Protein AF-T1CVB4-F1 (afdb_monomer)

Radius of gyration: 19.62 Å; Cα contacts (8 Å, |Δi|>4): 213; chains: 1; bounding box: 53×42×50 Å

Structure (mmCIF, N/CA/C/O backbone):
data_AF-T1CVB4-F1
#
_entry.id   AF-T1CVB4-F1
#
loop_
_atom_site.group_PDB
_atom_site.id
_atom_site.type_symbol
_atom_site.label_atom_id
_atom_site.label_alt_id
_atom_site.label_comp_id
_atom_site.label_asym_id
_atom_site.label_entity_id
_atom_site.label_seq_id
_atom_site.pdbx_PDB_ins_code
_atom_site.Cartn_x
_atom_site.Cartn_y
_atom_site.Cartn_z
_atom_site.occupancy
_atom_site.B_iso_or_equiv
_atom_site.auth_seq_id
_atom_site.auth_comp_id
_atom_site.auth_asym_id
_atom_site.auth_atom_id
_atom_site.pdbx_PDB_model_num
ATOM 1 N N . GLY A 1 1 ? -2.825 4.348 -27.202 1.00 49.38 1 GLY A N 1
ATOM 2 C CA . GLY A 1 1 ? -4.290 4.303 -27.309 1.00 49.38 1 GLY A CA 1
ATOM 3 C C . GLY A 1 1 ? -4.789 2.880 -27.166 1.00 49.38 1 GLY A C 1
ATOM 4 O O . GLY A 1 1 ? -4.452 2.050 -27.992 1.00 49.38 1 GLY A O 1
ATOM 5 N N . SER A 1 2 ? -5.475 2.603 -26.059 1.00 52.62 2 SER A N 1
ATOM 6 C CA . SER A 1 2 ? -6.767 1.904 -25.923 1.00 52.62 2 SER A CA 1
ATOM 7 C C . SER A 1 2 ? -7.001 1.815 -24.411 1.00 52.62 2 SER A C 1
ATOM 9 O O . SER A 1 2 ? -6.155 1.273 -23.692 1.00 52.62 2 SER A O 1
ATOM 11 N N . SER A 1 3 ? -8.045 2.456 -23.887 1.00 76.25 3 SER A N 1
ATOM 12 C CA . SER A 1 3 ? -8.388 2.302 -22.472 1.00 76.25 3 SER A CA 1
ATOM 13 C C . SER A 1 3 ? -8.831 0.856 -22.249 1.00 76.25 3 SER A C 1
ATOM 15 O O . SER A 1 3 ? -9.594 0.298 -23.036 1.00 76.25 3 SER A O 1
ATOM 17 N N . LEU A 1 4 ? -8.285 0.211 -21.218 1.00 82.69 4 LEU A N 1
ATOM 18 C CA . LEU A 1 4 ? -8.781 -1.092 -20.784 1.00 82.69 4 LEU A CA 1
ATOM 19 C C . LEU A 1 4 ? -10.136 -0.857 -20.111 1.00 82.69 4 LEU A C 1
ATOM 21 O O . LEU A 1 4 ? -10.302 0.138 -19.403 1.00 82.69 4 LEU A O 1
ATOM 25 N N . SER A 1 5 ? -11.093 -1.766 -20.296 1.00 88.81 5 SER A N 1
ATOM 26 C CA . SER A 1 5 ? -12.295 -1.739 -19.461 1.00 88.81 5 SER A CA 1
ATOM 27 C C . SER A 1 5 ? -11.903 -1.917 -17.983 1.00 88.81 5 SER A C 1
ATOM 29 O O . SER A 1 5 ? -10.850 -2.499 -17.700 1.00 88.81 5 SER A O 1
ATOM 31 N N . PRO A 1 6 ? -12.725 -1.476 -17.016 1.00 88.88 6 PRO A N 1
ATOM 32 C CA . PRO A 1 6 ? -12.406 -1.633 -15.595 1.00 88.88 6 PRO A CA 1
ATOM 33 C C . PRO A 1 6 ? -12.115 -3.087 -15.191 1.00 88.88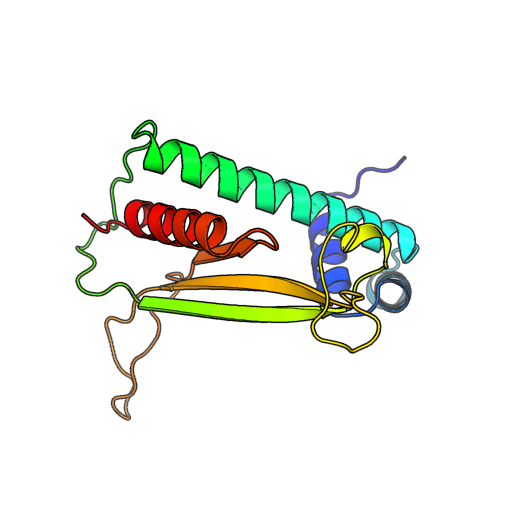 6 PRO A C 1
ATOM 35 O O . PRO A 1 6 ? -11.178 -3.350 -14.440 1.00 88.88 6 PRO A O 1
ATOM 38 N N . GLY A 1 7 ? -12.874 -4.049 -15.732 1.00 90.00 7 GLY A N 1
ATOM 39 C CA . GLY A 1 7 ? -12.635 -5.477 -15.501 1.00 90.00 7 GLY A CA 1
ATOM 40 C C . GLY A 1 7 ? -11.277 -5.933 -16.033 1.00 90.00 7 GLY A C 1
ATOM 41 O O . GLY A 1 7 ? -10.527 -6.596 -15.325 1.00 90.00 7 GLY A O 1
ATOM 42 N N . LEU A 1 8 ? -10.927 -5.499 -17.243 1.00 89.19 8 LEU A N 1
ATOM 43 C CA . LEU A 1 8 ? -9.658 -5.831 -17.873 1.00 89.19 8 LEU A CA 1
ATOM 44 C C . LEU A 1 8 ? -8.462 -5.192 -17.155 1.00 89.19 8 LEU A C 1
ATOM 46 O O . LEU A 1 8 ? -7.431 -5.837 -16.982 1.00 89.19 8 LEU A O 1
ATOM 50 N N . GLY A 1 9 ? -8.616 -3.950 -16.692 1.00 90.69 9 GLY A N 1
ATOM 51 C CA . GLY A 1 9 ? -7.630 -3.277 -15.848 1.00 90.69 9 GLY A CA 1
ATOM 52 C C . GLY A 1 9 ? -7.342 -4.067 -14.571 1.00 90.69 9 GLY A C 1
ATOM 53 O O . GLY A 1 9 ? -6.179 -4.311 -14.263 1.00 90.69 9 GLY A O 1
ATOM 54 N N . ARG A 1 10 ? -8.386 -4.564 -13.889 1.00 91.56 10 ARG A N 1
ATOM 55 C CA . ARG A 1 10 ? -8.228 -5.419 -12.699 1.00 91.56 10 ARG A CA 1
ATOM 56 C C . ARG A 1 10 ? -7.491 -6.722 -13.001 1.00 91.56 10 ARG A C 1
ATOM 58 O O . ARG A 1 10 ? -6.624 -7.109 -12.221 1.00 91.56 10 ARG A O 1
ATOM 65 N N . THR A 1 11 ? -7.793 -7.377 -14.122 1.00 92.25 11 THR A N 1
ATOM 66 C CA . THR A 1 11 ? -7.072 -8.590 -14.541 1.00 92.25 11 THR A CA 1
ATOM 67 C C . THR A 1 11 ? -5.589 -8.298 -14.755 1.00 92.25 11 THR A C 1
ATOM 69 O O . THR A 1 11 ? -4.744 -9.000 -14.208 1.00 92.25 11 THR A O 1
ATOM 72 N N . VAL A 1 12 ? -5.258 -7.226 -15.483 1.00 92.81 12 VAL A N 1
ATOM 73 C CA . VAL A 1 12 ? -3.863 -6.828 -15.731 1.00 92.81 12 VAL A CA 1
ATOM 74 C C . VAL A 1 12 ? -3.136 -6.495 -14.428 1.00 92.81 12 VAL A C 1
ATOM 76 O O . VAL A 1 12 ? -2.018 -6.968 -14.232 1.00 92.81 12 VAL A O 1
ATOM 79 N N . ALA A 1 13 ? -3.770 -5.744 -13.524 1.00 92.88 13 ALA A N 1
ATOM 80 C CA . ALA A 1 13 ? -3.198 -5.410 -12.222 1.00 92.88 13 ALA A CA 1
ATOM 81 C C . ALA A 1 13 ? -2.925 -6.666 -11.377 1.00 92.88 13 ALA A C 1
ATOM 83 O O . ALA A 1 13 ? -1.858 -6.783 -10.778 1.00 92.88 13 ALA A O 1
ATOM 84 N N . ARG A 1 14 ? -3.853 -7.634 -11.376 1.00 93.38 14 ARG A N 1
ATOM 85 C CA . ARG A 1 14 ? -3.716 -8.882 -10.613 1.00 93.38 14 ARG A CA 1
ATOM 86 C C . ARG A 1 14 ? -2.618 -9.799 -11.148 1.00 93.38 14 ARG A C 1
ATOM 88 O O . ARG A 1 14 ? -1.930 -10.412 -10.340 1.00 93.38 14 ARG A O 1
ATOM 95 N N . VAL A 1 15 ? -2.459 -9.921 -12.466 1.00 93.56 15 VAL A N 1
ATOM 96 C CA . VAL A 1 15 ? -1.363 -10.724 -13.043 1.00 93.56 15 VAL A CA 1
ATOM 97 C C . VAL A 1 15 ? -0.027 -9.998 -12.851 1.00 93.56 15 VAL A C 1
ATOM 99 O O . VAL A 1 15 ? 0.957 -10.605 -12.435 1.00 93.56 15 VAL A O 1
ATOM 102 N N . GLY A 1 16 ? 0.003 -8.680 -13.073 1.00 93.06 16 GLY A N 1
ATOM 103 C CA . GLY A 1 16 ? 1.202 -7.858 -12.901 1.00 93.06 16 GLY A CA 1
ATOM 104 C C . GLY A 1 16 ? 1.737 -7.797 -11.467 1.00 93.06 16 GLY A C 1
ATOM 105 O O . GLY A 1 16 ? 2.905 -7.471 -11.288 1.00 93.06 16 GLY A O 1
ATOM 106 N N . SER A 1 17 ? 0.923 -8.112 -10.454 1.00 92.75 17 SER A N 1
ATOM 107 C CA . SER A 1 17 ? 1.367 -8.169 -9.055 1.00 92.75 17 SER A CA 1
ATOM 108 C C . SER A 1 17 ? 1.905 -9.533 -8.614 1.00 92.75 17 SER A C 1
ATOM 110 O O . SER A 1 17 ? 2.486 -9.620 -7.536 1.00 92.75 17 SER A O 1
ATOM 112 N N . GLN A 1 18 ? 1.711 -10.592 -9.405 1.00 92.81 18 GLN A N 1
ATOM 113 C CA . GLN A 1 18 ? 2.081 -11.960 -9.019 1.00 92.81 18 GLN A CA 1
ATOM 114 C C . GLN A 1 18 ? 3.397 -12.421 -9.638 1.00 92.81 18 GLN A C 1
ATOM 116 O O . GLN A 1 18 ? 4.048 -13.312 -9.099 1.00 92.81 18 GLN A O 1
ATOM 121 N N . GLU A 1 19 ? 3.793 -11.839 -10.771 1.00 90.25 19 GLU A N 1
ATOM 122 C CA . GLU A 1 19 ? 4.876 -12.376 -11.588 1.00 90.25 19 GLU A CA 1
ATOM 123 C C . GLU A 1 19 ? 5.675 -11.274 -12.298 1.00 90.25 19 GLU A C 1
ATOM 125 O O . GLU A 1 19 ? 5.166 -10.167 -12.502 1.00 90.25 19 GLU A O 1
ATOM 130 N N . PRO A 1 20 ? 6.913 -11.557 -12.753 1.00 95.06 20 PRO A N 1
ATOM 131 C CA . PRO A 1 20 ? 7.657 -10.625 -13.593 1.00 95.06 20 PRO A CA 1
ATOM 132 C C . PRO A 1 20 ? 6.845 -10.189 -14.821 1.00 95.06 20 PRO A C 1
ATOM 134 O O . PRO A 1 20 ? 6.256 -11.018 -15.516 1.00 95.06 20 PRO A O 1
ATOM 137 N N . PHE A 1 21 ? 6.867 -8.896 -15.158 1.00 95.75 21 PHE A N 1
ATOM 138 C CA . PHE A 1 21 ? 5.965 -8.320 -16.167 1.00 95.75 21 PHE A CA 1
ATOM 139 C C . PHE A 1 21 ? 6.037 -8.972 -17.555 1.00 95.75 21 PHE A C 1
ATOM 141 O O . PHE A 1 21 ? 5.039 -9.021 -18.273 1.00 95.75 21 PHE A O 1
ATOM 148 N N . ALA A 1 22 ? 7.206 -9.480 -17.956 1.00 95.06 22 ALA A N 1
ATOM 149 C CA . ALA A 1 22 ? 7.349 -10.212 -19.213 1.00 95.06 22 ALA A CA 1
ATOM 150 C C . ALA A 1 22 ? 6.537 -11.516 -19.221 1.00 95.06 22 ALA A C 1
ATOM 152 O O . ALA A 1 22 ? 5.970 -11.868 -20.254 1.00 95.06 22 ALA A O 1
ATOM 153 N N . ARG A 1 23 ? 6.466 -12.210 -18.078 1.00 96.06 23 ARG A N 1
ATOM 154 C CA . ARG A 1 23 ? 5.634 -13.401 -17.901 1.00 96.06 23 ARG A CA 1
ATOM 155 C C . ARG A 1 23 ? 4.161 -13.021 -17.811 1.00 96.06 23 ARG A C 1
ATOM 157 O O . ARG A 1 23 ? 3.381 -13.554 -18.583 1.00 96.06 23 ARG A O 1
ATOM 164 N N . ALA A 1 24 ? 3.826 -11.976 -17.053 1.00 95.19 24 ALA A N 1
ATOM 165 C CA . ALA A 1 24 ? 2.461 -11.453 -16.998 1.00 95.19 24 ALA A CA 1
ATOM 166 C C . ALA A 1 24 ? 1.876 -11.143 -18.390 1.00 95.19 24 ALA A C 1
ATOM 168 O O . ALA A 1 24 ? 0.723 -11.455 -18.665 1.00 95.19 24 ALA A O 1
ATOM 169 N N . GLY A 1 25 ? 2.669 -10.560 -19.298 1.00 95.19 25 GLY A N 1
ATOM 170 C CA . GLY A 1 25 ? 2.243 -10.324 -20.681 1.00 95.19 25 GLY A CA 1
ATOM 171 C C . GLY A 1 25 ? 1.961 -11.604 -21.482 1.00 95.19 25 GLY A C 1
ATOM 172 O O . GLY A 1 25 ? 1.042 -11.609 -22.301 1.00 95.19 25 GLY A O 1
ATOM 173 N N . ARG A 1 26 ? 2.718 -12.686 -21.243 1.00 95.44 26 ARG A N 1
ATOM 174 C CA . ARG A 1 26 ? 2.467 -14.002 -21.857 1.00 95.44 26 ARG A CA 1
ATOM 175 C C . ARG A 1 26 ? 1.218 -14.650 -21.278 1.00 95.44 26 ARG A C 1
ATOM 177 O O . ARG A 1 26 ? 0.346 -15.036 -22.042 1.00 95.44 26 ARG A O 1
ATOM 184 N N . ASP A 1 27 ? 1.081 -14.658 -19.959 1.00 94.69 27 ASP A N 1
ATOM 185 C CA . ASP A 1 27 ? -0.067 -15.253 -19.275 1.00 94.69 27 ASP A CA 1
ATOM 186 C C . ASP A 1 27 ? -1.374 -14.538 -19.653 1.00 94.69 27 ASP A C 1
ATOM 188 O O . ASP A 1 27 ? -2.396 -15.174 -19.890 1.00 94.69 27 ASP A O 1
ATOM 192 N N . LEU A 1 28 ? -1.344 -13.210 -19.811 1.00 94.81 28 LEU A N 1
ATOM 193 C CA . LEU A 1 28 ? -2.485 -12.442 -20.320 1.00 94.81 28 LEU A CA 1
ATOM 194 C C . LEU A 1 28 ? -2.875 -12.854 -21.749 1.00 94.81 28 LEU A C 1
ATOM 196 O O . LEU A 1 28 ? -4.066 -12.890 -22.072 1.00 94.81 28 LEU A O 1
ATOM 200 N N . LEU A 1 29 ? -1.901 -13.187 -22.598 1.00 95.50 29 LEU A N 1
ATOM 201 C CA . LEU A 1 29 ? -2.163 -13.703 -23.938 1.00 95.50 29 LEU A CA 1
ATOM 202 C C . LEU A 1 29 ? -2.722 -15.129 -23.892 1.00 95.50 29 LEU A C 1
ATOM 204 O O . LEU A 1 29 ? -3.733 -15.394 -24.536 1.00 95.50 29 LEU A O 1
ATOM 208 N N . GLU A 1 30 ? -2.086 -16.023 -23.141 1.00 95.19 30 GLU A N 1
ATOM 209 C CA . GLU A 1 30 ? -2.416 -17.452 -23.102 1.00 95.19 30 GLU A CA 1
ATOM 210 C C . GLU A 1 30 ? -3.750 -17.726 -22.398 1.00 95.19 30 GLU A C 1
ATOM 212 O O . GLU A 1 30 ? -4.563 -18.498 -22.899 1.00 95.19 30 GLU A O 1
ATOM 217 N N . LEU A 1 31 ? -4.010 -17.061 -21.270 1.00 91.69 31 LEU A N 1
ATOM 218 C CA . LEU A 1 31 ? -5.181 -17.332 -20.430 1.00 91.69 31 LEU A CA 1
ATOM 219 C C . LEU A 1 31 ? -6.402 -16.486 -20.800 1.00 91.69 31 LEU A C 1
ATOM 221 O O . LEU A 1 31 ? -7.530 -16.871 -20.502 1.00 91.69 31 LEU A O 1
ATOM 225 N N . ALA A 1 32 ? -6.195 -15.318 -21.413 1.00 89.75 32 ALA A N 1
ATOM 226 C CA . ALA A 1 32 ? -7.270 -14.360 -21.672 1.00 89.75 32 ALA A CA 1
ATOM 227 C C . ALA A 1 32 ? -7.303 -13.823 -23.114 1.00 89.75 32 ALA A C 1
ATOM 229 O O . ALA A 1 32 ? -8.152 -12.991 -23.434 1.00 89.75 32 ALA A O 1
ATOM 230 N N . GLY A 1 33 ? -6.395 -14.261 -23.996 1.00 93.25 33 GLY A N 1
ATOM 231 C CA . GLY A 1 33 ? -6.314 -13.768 -25.377 1.00 93.25 33 GLY A CA 1
ATOM 232 C C . GLY A 1 33 ? -5.842 -12.312 -25.492 1.00 93.25 33 GLY A C 1
ATOM 233 O O . GLY A 1 33 ? -5.981 -11.688 -26.547 1.00 93.25 33 GLY A O 1
ATOM 234 N N . LEU A 1 34 ? -5.292 -11.735 -24.419 1.00 91.38 34 LEU A N 1
ATOM 235 C CA . LEU A 1 34 ? -4.959 -10.317 -24.322 1.00 91.38 34 LEU A CA 1
ATOM 236 C C . LEU A 1 34 ? -3.509 -10.058 -24.719 1.00 91.38 34 LEU A C 1
ATOM 238 O O . LEU A 1 34 ? -2.574 -10.287 -23.955 1.00 91.38 34 LEU A O 1
ATOM 242 N N . ARG A 1 35 ? -3.314 -9.478 -25.904 1.00 93.75 35 ARG A N 1
ATOM 243 C CA . ARG A 1 35 ? -1.983 -9.077 -26.379 1.00 93.75 35 ARG A CA 1
ATOM 244 C C . ARG A 1 35 ? -1.508 -7.801 -25.686 1.00 93.75 35 ARG A C 1
ATOM 246 O O . ARG A 1 35 ? -1.729 -6.691 -26.174 1.00 93.75 35 ARG A O 1
ATOM 253 N N . LEU A 1 36 ? -0.825 -7.957 -24.554 1.00 92.62 36 LEU A N 1
ATOM 254 C CA . LEU A 1 36 ? -0.193 -6.864 -23.817 1.00 92.62 36 LEU A CA 1
ATOM 255 C C . LEU A 1 36 ? 1.295 -7.153 -23.613 1.00 92.62 36 LEU A C 1
ATOM 257 O O . LEU A 1 36 ? 1.688 -8.237 -23.201 1.00 92.62 36 LEU A O 1
ATOM 261 N N . THR A 1 37 ? 2.142 -6.164 -23.896 1.00 94.69 37 THR A N 1
ATOM 262 C CA . THR A 1 37 ? 3.581 -6.287 -23.635 1.00 94.69 37 THR A CA 1
ATOM 263 C C . THR A 1 37 ? 3.863 -6.157 -22.143 1.00 94.69 37 THR A C 1
ATOM 265 O O . THR A 1 37 ? 3.164 -5.419 -21.444 1.00 94.69 37 THR A O 1
ATOM 268 N N . GLY A 1 38 ? 4.950 -6.768 -21.660 1.00 94.81 38 GLY A N 1
ATOM 269 C CA . GLY A 1 38 ? 5.379 -6.592 -20.268 1.00 94.81 38 GLY A CA 1
ATOM 270 C C . GLY A 1 38 ? 5.575 -5.119 -19.892 1.00 94.81 38 GLY A C 1
ATOM 271 O O . GLY A 1 38 ? 5.137 -4.690 -18.833 1.00 94.81 38 GLY A O 1
ATOM 272 N N . LYS A 1 39 ? 6.084 -4.287 -20.812 1.00 94.81 39 LYS A N 1
ATOM 273 C CA . LYS A 1 39 ? 6.194 -2.834 -20.594 1.00 94.81 39 LYS A CA 1
ATOM 274 C C . LYS A 1 39 ? 4.834 -2.154 -20.385 1.00 94.81 39 LYS A C 1
ATOM 276 O O . LYS A 1 39 ? 4.742 -1.161 -19.666 1.00 94.81 39 LYS A O 1
ATOM 281 N N . ARG A 1 40 ? 3.769 -2.639 -21.033 1.00 93.00 40 ARG A N 1
ATOM 282 C CA . ARG A 1 40 ? 2.412 -2.114 -20.821 1.00 93.00 40 ARG A CA 1
ATOM 283 C C . ARG A 1 40 ? 1.858 -2.534 -19.459 1.00 93.00 40 ARG A C 1
ATOM 285 O O . ARG A 1 40 ? 1.214 -1.698 -18.834 1.00 93.00 40 ARG A O 1
ATOM 292 N N . VAL A 1 41 ? 2.144 -3.756 -19.006 1.00 94.81 41 VAL A N 1
ATOM 293 C CA . VAL A 1 41 ? 1.800 -4.220 -17.650 1.00 94.81 41 VAL A CA 1
ATOM 294 C C . VAL A 1 41 ? 2.540 -3.386 -16.601 1.00 94.81 41 VAL A C 1
ATOM 296 O O . VAL A 1 41 ? 1.891 -2.797 -15.748 1.00 94.81 41 VAL A O 1
ATOM 299 N N . GLU A 1 42 ? 3.859 -3.215 -16.745 1.00 95.00 42 GLU A N 1
ATOM 300 C CA . GLU A 1 42 ? 4.699 -2.394 -15.856 1.00 95.00 42 GLU A CA 1
ATOM 301 C C . GLU A 1 42 ? 4.143 -0.972 -15.682 1.00 95.00 42 GLU A C 1
ATOM 303 O O . GLU A 1 42 ? 3.968 -0.496 -14.562 1.00 95.00 42 GLU A O 1
ATOM 308 N N . ARG A 1 43 ? 3.824 -0.286 -16.791 1.00 93.69 43 ARG A N 1
ATOM 309 C CA . ARG A 1 43 ? 3.246 1.067 -16.732 1.00 93.69 43 ARG A CA 1
ATOM 310 C C . ARG A 1 43 ? 1.884 1.091 -16.041 1.00 93.69 43 ARG A C 1
ATOM 312 O O . ARG A 1 43 ? 1.588 2.067 -15.362 1.00 93.69 43 ARG A O 1
ATOM 319 N N . GLY A 1 44 ? 1.071 0.051 -16.232 1.00 92.69 44 GLY A N 1
ATOM 320 C CA . GLY A 1 44 ? -0.206 -0.106 -15.538 1.00 92.69 44 GLY A CA 1
ATOM 321 C C . GLY A 1 44 ? -0.004 -0.238 -14.032 1.00 92.69 44 GLY A C 1
ATOM 322 O O . GLY A 1 44 ? -0.540 0.566 -13.279 1.00 92.69 44 GLY A O 1
ATOM 323 N N . SER A 1 45 ? 0.857 -1.166 -13.607 1.00 93.38 45 SER A N 1
ATOM 324 C CA . SER A 1 45 ? 1.197 -1.372 -12.196 1.00 93.38 45 SER A CA 1
ATOM 325 C C . SER A 1 45 ? 1.765 -0.112 -11.541 1.00 93.38 45 SER A C 1
ATOM 327 O O . SER A 1 45 ? 1.372 0.220 -10.425 1.00 93.38 45 SER A O 1
ATOM 329 N N . LYS A 1 46 ? 2.635 0.633 -12.240 1.00 93.12 46 LYS A N 1
ATOM 330 C CA . LYS A 1 46 ? 3.143 1.924 -11.756 1.00 93.12 46 LYS A CA 1
ATOM 331 C C . LYS A 1 46 ? 2.012 2.938 -11.558 1.00 93.12 46 LYS A C 1
ATOM 333 O O . LYS A 1 46 ? 1.916 3.526 -10.486 1.00 93.12 46 LYS A O 1
ATOM 338 N N . ALA A 1 47 ? 1.151 3.114 -12.560 1.00 93.19 47 ALA A N 1
ATOM 339 C CA . ALA A 1 47 ? 0.044 4.066 -12.490 1.00 93.19 47 ALA A CA 1
ATOM 340 C C . ALA A 1 47 ? -0.976 3.701 -11.397 1.00 93.19 47 ALA A C 1
ATOM 342 O O . ALA A 1 47 ? -1.523 4.584 -10.741 1.00 93.19 47 ALA A O 1
ATOM 343 N N . ASP A 1 48 ? -1.240 2.412 -11.186 1.00 92.69 48 ASP A N 1
ATOM 344 C CA . ASP A 1 48 ? -2.128 1.961 -10.116 1.00 92.69 48 ASP A CA 1
ATOM 345 C C . ASP A 1 48 ? -1.488 2.167 -8.736 1.00 92.69 48 ASP A C 1
ATOM 347 O O . ASP A 1 48 ? -2.159 2.653 -7.826 1.00 92.69 48 ASP A O 1
ATOM 351 N N . GLY A 1 49 ? -0.182 1.913 -8.597 1.00 92.38 49 GLY A N 1
ATOM 352 C CA . GLY A 1 49 ? 0.572 2.229 -7.381 1.00 92.38 49 GLY A CA 1
ATOM 353 C C . GLY A 1 49 ? 0.566 3.724 -7.040 1.00 92.38 49 GLY A C 1
ATOM 354 O O . GLY A 1 49 ? 0.354 4.084 -5.885 1.00 92.38 49 GLY A O 1
ATOM 355 N N . GLU A 1 50 ? 0.727 4.599 -8.037 1.00 94.62 50 GLU A N 1
ATOM 356 C CA . GLU A 1 50 ? 0.648 6.059 -7.864 1.00 94.62 50 GLU A CA 1
ATOM 357 C C . GLU A 1 50 ? -0.739 6.509 -7.381 1.00 94.62 50 GLU A C 1
ATOM 359 O O . GLU A 1 50 ? -0.833 7.324 -6.464 1.00 94.62 50 GLU A O 1
ATOM 364 N N . LYS A 1 51 ? -1.822 5.940 -7.930 1.00 94.44 51 LYS A N 1
ATOM 365 C CA . LYS A 1 51 ? -3.193 6.234 -7.471 1.00 94.44 51 LYS A CA 1
ATOM 366 C C . LYS A 1 51 ? -3.433 5.770 -6.039 1.00 94.44 51 LYS A C 1
ATOM 368 O O . LYS A 1 51 ? -4.027 6.508 -5.259 1.00 94.44 51 LYS A O 1
ATOM 373 N N . VAL A 1 52 ? -2.995 4.554 -5.701 1.00 93.31 52 VAL A N 1
ATOM 374 C CA . VAL A 1 52 ? -3.138 4.006 -4.343 1.00 93.31 52 VAL A CA 1
ATOM 375 C C . VAL A 1 52 ? -2.369 4.868 -3.347 1.00 93.31 52 VAL A C 1
ATOM 377 O O . VAL A 1 52 ? -2.925 5.240 -2.318 1.00 93.31 52 VAL A O 1
ATOM 380 N N . ARG A 1 53 ? -1.129 5.247 -3.678 1.00 94.81 53 ARG A N 1
ATOM 381 C CA . ARG A 1 53 ? -0.319 6.156 -2.863 1.00 94.81 53 ARG A CA 1
ATOM 382 C C . ARG A 1 53 ? -1.034 7.489 -2.634 1.00 94.81 53 ARG A C 1
ATOM 384 O O . ARG A 1 53 ? -1.211 7.873 -1.485 1.00 94.81 53 ARG A O 1
ATOM 391 N N . ALA A 1 54 ? -1.492 8.144 -3.701 1.00 96.12 54 ALA A N 1
ATOM 392 C CA . ALA A 1 54 ? -2.178 9.431 -3.601 1.00 96.12 54 ALA A CA 1
ATOM 393 C C . ALA A 1 54 ? -3.460 9.348 -2.753 1.00 96.12 54 ALA A C 1
ATOM 395 O O . ALA A 1 54 ? -3.738 10.248 -1.966 1.00 96.12 54 ALA A O 1
ATOM 396 N N . ALA A 1 55 ? -4.225 8.258 -2.879 1.00 94.31 55 ALA A N 1
ATOM 397 C CA . ALA A 1 55 ? -5.418 8.036 -2.065 1.00 94.31 55 ALA A CA 1
ATOM 398 C C . ALA A 1 55 ? -5.078 7.847 -0.577 1.00 94.31 55 ALA A C 1
ATOM 400 O O . ALA A 1 55 ? -5.742 8.435 0.274 1.00 94.31 55 ALA A O 1
ATOM 401 N N . ILE A 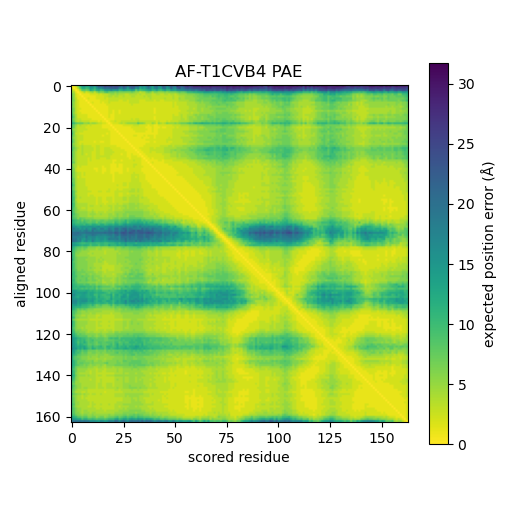1 56 ? -4.037 7.064 -0.264 1.00 94.81 56 ILE A N 1
ATOM 402 C CA . ILE A 1 56 ? -3.561 6.857 1.112 1.00 94.81 56 ILE A CA 1
ATOM 403 C C . ILE A 1 56 ? -3.086 8.180 1.724 1.00 94.81 56 ILE A C 1
ATOM 405 O O . ILE A 1 56 ? -3.503 8.518 2.827 1.00 94.81 56 ILE A O 1
ATOM 409 N N . GLU A 1 57 ? -2.245 8.933 1.011 1.00 95.50 57 GLU A N 1
ATOM 410 C CA . GLU A 1 57 ? -1.686 10.206 1.489 1.00 95.50 57 GLU A CA 1
ATOM 411 C C . GLU A 1 57 ? -2.784 11.258 1.696 1.00 95.50 57 GLU A C 1
ATOM 413 O O . GLU A 1 57 ? -2.878 11.840 2.773 1.00 95.50 57 GLU A O 1
ATOM 418 N N . SER A 1 58 ? -3.688 11.429 0.725 1.00 95.00 58 SER A N 1
ATOM 419 C CA . SER A 1 58 ? -4.793 12.390 0.835 1.00 95.00 58 SER A CA 1
ATOM 420 C C . SER A 1 58 ? -5.752 12.055 1.981 1.00 95.00 58 SER A C 1
ATOM 422 O O . SER A 1 58 ? -6.214 12.952 2.688 1.00 95.00 58 SER A O 1
ATOM 424 N N . GLN A 1 59 ? -6.044 10.768 2.195 1.00 93.06 59 GLN A N 1
ATOM 425 C CA . GLN A 1 59 ? -6.871 10.336 3.317 1.00 93.06 59 GLN A CA 1
ATOM 426 C C . GLN A 1 59 ? -6.167 10.581 4.656 1.00 93.06 59 GLN A C 1
ATOM 428 O O . GLN A 1 59 ? -6.806 11.039 5.602 1.00 93.06 59 GLN A O 1
ATOM 433 N N . ALA A 1 60 ? -4.864 10.299 4.731 1.00 94.56 60 ALA A N 1
ATOM 434 C CA . ALA A 1 60 ? -4.069 10.530 5.929 1.00 94.56 60 ALA A CA 1
ATOM 435 C C . ALA A 1 60 ? -4.050 12.015 6.316 1.00 94.56 60 ALA A C 1
ATOM 437 O O . ALA A 1 60 ? -4.339 12.350 7.464 1.00 94.56 60 ALA A O 1
ATOM 438 N N . GLU A 1 61 ? -3.783 12.898 5.351 1.00 95.00 61 GLU A N 1
ATOM 439 C CA . GLU A 1 61 ? -3.813 14.353 5.539 1.00 95.00 61 GLU A CA 1
ATOM 440 C C . GLU A 1 61 ? -5.184 14.827 6.030 1.00 95.00 61 GLU A C 1
ATOM 442 O O . GLU A 1 61 ? -5.275 15.530 7.034 1.00 95.00 61 GLU A O 1
ATOM 447 N N . ALA A 1 62 ? -6.265 14.385 5.380 1.00 93.75 62 ALA A N 1
ATOM 448 C CA . ALA A 1 62 ? -7.616 14.797 5.747 1.00 93.75 62 ALA A CA 1
ATOM 449 C C . ALA A 1 62 ? -8.010 14.381 7.177 1.00 93.75 62 ALA A C 1
ATOM 451 O O . ALA A 1 62 ? -8.718 15.131 7.853 1.00 93.75 62 ALA A O 1
ATOM 452 N N . VAL A 1 63 ? -7.560 13.209 7.639 1.00 92.38 63 VAL A N 1
ATOM 453 C CA . VAL A 1 63 ? -7.804 12.733 9.010 1.00 92.38 63 VAL A CA 1
ATOM 454 C C . VAL A 1 63 ? -6.943 13.493 10.020 1.00 92.38 63 VAL A C 1
ATOM 456 O O . VAL A 1 63 ? -7.468 13.955 11.030 1.00 92.38 63 VAL A O 1
ATOM 459 N N . ILE A 1 64 ? -5.644 13.665 9.750 1.00 91.50 64 ILE A N 1
ATOM 460 C CA . ILE A 1 64 ? -4.714 14.363 10.657 1.00 91.50 64 ILE A CA 1
ATOM 461 C C . ILE A 1 64 ? -5.121 15.830 10.849 1.00 91.50 64 ILE A C 1
ATOM 463 O O . ILE A 1 64 ? -5.068 16.346 11.962 1.00 91.50 64 ILE A O 1
ATOM 467 N N . GLU A 1 65 ? -5.556 16.500 9.783 1.00 93.25 65 GLU A N 1
ATOM 468 C CA . GLU A 1 65 ? -6.001 17.897 9.831 1.00 93.25 65 GLU A CA 1
ATOM 469 C C . GLU A 1 65 ? -7.434 18.063 10.371 1.00 93.25 65 GLU A C 1
ATOM 471 O O . GLU A 1 65 ? -7.932 19.185 10.460 1.00 93.25 65 GLU A O 1
ATOM 476 N N . GLY A 1 66 ? -8.130 16.966 10.692 1.00 88.06 66 GLY A N 1
ATOM 477 C CA . GLY A 1 66 ? -9.513 16.995 11.177 1.00 88.06 66 GLY A CA 1
ATOM 478 C C . GLY A 1 66 ? -10.550 17.416 10.127 1.00 88.06 66 GLY A C 1
ATOM 479 O O . GLY A 1 66 ? -11.701 17.674 10.475 1.00 88.06 66 GLY A O 1
ATOM 480 N N . LYS A 1 67 ? -10.179 17.471 8.839 1.00 89.62 67 LYS A N 1
ATOM 481 C CA . LYS A 1 67 ? -11.110 17.727 7.720 1.00 89.62 67 LYS A CA 1
ATOM 482 C C . LYS A 1 67 ? -12.112 16.589 7.546 1.00 89.62 67 LYS A C 1
ATOM 484 O O . LYS A 1 67 ? -13.235 16.811 7.099 1.00 89.62 67 LYS A O 1
ATOM 489 N N . VAL A 1 68 ? -11.695 15.372 7.886 1.00 84.88 68 VAL A N 1
ATOM 490 C CA . VAL A 1 68 ? -12.547 14.189 7.959 1.00 84.88 68 VAL A CA 1
ATOM 491 C C . VAL A 1 68 ? -12.525 13.686 9.392 1.00 84.88 68 VAL A C 1
ATOM 493 O O . VAL A 1 68 ? -11.477 13.285 9.889 1.00 84.88 68 VAL A O 1
ATOM 496 N N . VAL A 1 69 ? -13.696 13.673 10.032 1.00 77.62 69 VAL A N 1
ATOM 497 C CA . VAL A 1 69 ? -13.901 13.004 11.320 1.00 77.62 69 VAL A CA 1
ATOM 498 C C . VAL A 1 69 ? -14.474 11.616 11.031 1.00 77.62 69 VAL A C 1
ATOM 500 O O . VAL A 1 69 ? -15.615 11.507 10.574 1.00 77.62 69 VAL A O 1
ATOM 503 N N . PRO A 1 70 ? -13.700 10.544 11.238 1.00 73.56 70 PRO A N 1
ATOM 504 C CA . PRO A 1 70 ? -14.185 9.190 11.047 1.00 73.56 70 PRO A CA 1
ATOM 505 C C . PRO A 1 70 ? -15.271 8.900 12.082 1.00 73.56 70 PRO A C 1
ATOM 507 O O . PRO A 1 70 ? -15.038 9.034 13.278 1.00 73.56 70 PRO A O 1
ATOM 510 N N . LEU A 1 71 ? -16.445 8.455 11.629 1.00 67.06 71 LEU A N 1
ATOM 511 C CA . LEU A 1 71 ? -17.563 8.102 12.516 1.00 67.06 71 LEU A CA 1
ATOM 512 C C . LEU A 1 71 ? -17.273 6.861 13.390 1.00 67.06 71 LEU A C 1
ATOM 514 O O . LEU A 1 71 ? -18.090 6.507 14.233 1.00 67.06 71 LEU A O 1
ATOM 518 N N . GLY A 1 72 ? -16.116 6.213 13.202 1.00 63.75 72 GLY A N 1
ATOM 519 C CA . GLY A 1 72 ? -15.749 4.956 13.850 1.00 63.75 72 GLY A CA 1
ATOM 520 C C . GLY A 1 72 ? -16.558 3.766 13.328 1.00 63.75 72 GLY A C 1
ATOM 521 O O . GLY A 1 72 ? -17.385 3.889 12.421 1.00 63.75 72 GLY A O 1
ATOM 522 N N . SER A 1 73 ? -16.299 2.579 13.874 1.00 66.31 73 SER A N 1
ATOM 523 C CA . SER A 1 73 ? -17.199 1.435 13.705 1.00 66.31 73 SER A CA 1
ATOM 524 C C . SER A 1 73 ? -18.449 1.602 14.570 1.00 66.31 73 SER A C 1
ATOM 526 O O . SER A 1 73 ? -18.410 2.229 15.623 1.00 66.31 73 SER A O 1
ATOM 528 N N . ALA A 1 74 ? -19.562 0.986 14.154 1.00 69.06 74 ALA A N 1
ATOM 529 C CA . ALA A 1 74 ? -20.812 0.993 14.923 1.00 69.06 74 ALA A CA 1
ATOM 530 C C . ALA A 1 74 ? -20.658 0.408 16.342 1.00 69.06 74 ALA A C 1
ATOM 532 O O . ALA A 1 74 ? -21.449 0.718 17.228 1.00 69.06 74 ALA A O 1
ATOM 533 N N . GLN A 1 75 ? -19.646 -0.437 16.551 1.00 71.94 75 GLN A N 1
ATOM 534 C CA . GLN A 1 75 ? -19.239 -0.928 17.862 1.00 71.94 75 GLN A CA 1
ATOM 535 C C . GLN A 1 75 ? -17.883 -0.334 18.256 1.00 71.94 75 GLN A C 1
ATOM 537 O O . GLN A 1 75 ? -17.032 -0.180 17.377 1.00 71.94 75 GLN A O 1
ATOM 542 N N . PRO A 1 76 ? -17.645 -0.039 19.546 1.00 75.00 76 PRO A N 1
ATOM 543 C CA . PRO A 1 76 ? -16.343 0.422 20.015 1.00 75.00 76 PRO A CA 1
ATOM 544 C C . PRO A 1 76 ? -15.228 -0.573 19.671 1.00 75.00 76 PRO A C 1
ATOM 546 O O . PRO A 1 76 ? -15.354 -1.771 19.928 1.00 75.00 76 PRO A O 1
ATOM 549 N N . ILE A 1 77 ? -14.116 -0.081 19.120 1.00 82.00 77 ILE A N 1
ATOM 550 C CA . ILE A 1 77 ? -12.913 -0.899 18.933 1.00 82.00 77 ILE A CA 1
ATOM 551 C C . ILE A 1 77 ? -12.119 -0.877 20.235 1.00 82.00 77 ILE A C 1
ATOM 553 O O . ILE A 1 77 ? -11.410 0.081 20.521 1.00 82.00 77 ILE A O 1
ATOM 557 N N . HIS A 1 78 ? -12.223 -1.944 21.025 1.00 83.00 78 HIS A N 1
ATOM 558 C CA . HIS A 1 78 ? -11.473 -2.062 22.281 1.00 83.00 78 HIS A CA 1
ATOM 559 C C . HIS A 1 78 ? -9.984 -2.343 22.068 1.00 83.00 78 HIS A C 1
ATOM 561 O O . HIS A 1 78 ? -9.155 -1.943 22.882 1.00 83.00 78 HIS A O 1
ATOM 567 N N . LEU A 1 79 ? -9.644 -3.046 20.985 1.00 89.00 79 LEU A N 1
ATOM 568 C CA . LEU A 1 79 ? -8.274 -3.418 20.667 1.00 89.00 79 LEU A CA 1
ATOM 569 C C . LEU A 1 79 ? -8.043 -3.342 19.159 1.00 89.00 79 LEU A C 1
ATOM 571 O O . LEU A 1 79 ? -8.654 -4.073 18.377 1.00 89.00 79 LEU A O 1
ATOM 575 N N . LEU A 1 80 ? -7.149 -2.440 18.762 1.00 91.69 80 LEU A N 1
ATOM 576 C CA . LEU A 1 80 ? -6.698 -2.293 17.386 1.00 91.69 80 LEU A CA 1
ATOM 577 C C . LEU A 1 80 ? -5.307 -2.907 17.246 1.00 91.69 80 LEU A C 1
ATOM 579 O O . LEU A 1 80 ? -4.368 -2.509 17.934 1.00 91.69 80 LEU A O 1
ATOM 583 N N . TYR A 1 81 ? -5.169 -3.852 16.323 1.00 94.69 81 TYR A N 1
ATOM 584 C CA . TYR A 1 81 ? -3.896 -4.484 16.017 1.00 94.69 81 TYR A CA 1
ATOM 585 C C . TYR A 1 81 ? -3.215 -3.751 14.872 1.00 94.69 81 TYR A C 1
ATOM 587 O O . TYR A 1 81 ? -3.842 -3.435 13.859 1.00 94.69 81 TYR A O 1
ATOM 595 N N . VAL A 1 82 ? -1.910 -3.537 15.021 1.00 96.06 82 VAL A N 1
ATOM 596 C CA . VAL A 1 82 ? -1.045 -2.981 13.982 1.00 96.06 82 VAL A CA 1
ATOM 597 C C . VAL A 1 82 ? 0.092 -3.964 13.744 1.00 96.06 82 VAL A C 1
ATOM 599 O O . VAL A 1 82 ? 0.948 -4.154 14.603 1.00 96.06 82 VAL A O 1
ATOM 602 N N . ALA A 1 83 ? 0.096 -4.599 12.574 1.00 97.19 83 ALA A N 1
ATOM 603 C CA . ALA A 1 83 ? 1.231 -5.377 12.095 1.00 97.19 83 ALA A CA 1
ATOM 604 C C . ALA A 1 83 ? 1.990 -4.538 11.070 1.00 97.19 83 ALA A C 1
ATOM 606 O O . ALA A 1 83 ? 1.388 -4.043 10.118 1.00 97.19 83 ALA A O 1
ATOM 607 N N . MET A 1 84 ? 3.295 -4.368 11.251 1.00 97.50 84 MET A N 1
ATOM 608 C CA . MET A 1 84 ? 4.115 -3.584 10.336 1.00 97.50 84 MET A CA 1
ATOM 609 C C . MET A 1 84 ? 5.465 -4.247 10.103 1.00 97.50 84 MET A C 1
ATOM 611 O O . MET A 1 84 ? 6.026 -4.842 11.019 1.00 97.50 84 MET A O 1
ATOM 615 N N . ASP A 1 85 ? 5.970 -4.120 8.883 1.00 97.88 85 ASP A N 1
ATOM 616 C CA . ASP A 1 85 ? 7.285 -4.617 8.492 1.00 97.88 85 ASP A CA 1
ATOM 617 C C . ASP A 1 85 ? 7.921 -3.698 7.438 1.00 97.88 85 ASP A C 1
ATOM 619 O O . ASP A 1 85 ? 7.232 -2.930 6.753 1.00 97.88 85 ASP A O 1
ATOM 623 N N . GLY A 1 86 ? 9.245 -3.773 7.322 1.00 96.62 86 GLY A N 1
ATOM 624 C CA . GLY A 1 86 ? 10.055 -3.058 6.345 1.00 96.62 86 GLY A CA 1
ATOM 625 C C . GLY A 1 86 ? 11.052 -4.005 5.689 1.00 96.62 86 GLY A C 1
ATOM 626 O O . GLY A 1 86 ? 11.873 -4.619 6.364 1.00 96.62 86 GLY A O 1
ATOM 627 N N . THR A 1 87 ? 11.018 -4.102 4.360 1.00 95.44 87 THR A N 1
ATOM 628 C CA . THR A 1 87 ? 11.904 -4.995 3.605 1.00 95.44 87 THR A CA 1
ATOM 629 C C . THR A 1 87 ? 12.722 -4.248 2.560 1.00 95.44 87 THR A C 1
ATOM 631 O O . THR A 1 87 ? 12.243 -3.325 1.897 1.00 95.44 87 THR A O 1
ATOM 634 N N . GLY A 1 88 ? 13.986 -4.644 2.409 1.00 94.44 88 GLY A N 1
ATOM 635 C CA . GLY A 1 88 ? 14.876 -4.110 1.385 1.00 94.44 88 GLY A CA 1
ATOM 636 C C . GLY A 1 88 ? 14.536 -4.686 0.013 1.00 94.44 88 GLY A C 1
ATOM 637 O O . GLY A 1 88 ? 14.751 -5.868 -0.236 1.00 94.44 88 GLY A O 1
ATOM 638 N N . VAL A 1 89 ? 14.062 -3.842 -0.897 1.00 93.88 89 VAL A N 1
ATOM 639 C CA . VAL A 1 89 ? 13.783 -4.191 -2.291 1.00 93.88 89 VAL A CA 1
ATOM 640 C C . VAL A 1 89 ? 14.963 -3.740 -3.156 1.00 93.88 89 VAL A C 1
ATOM 642 O O . VAL A 1 89 ? 15.342 -2.567 -3.074 1.00 93.88 89 VAL A O 1
ATOM 645 N N . PRO A 1 90 ? 15.559 -4.623 -3.977 1.00 92.44 90 PRO A N 1
ATOM 646 C CA . PRO A 1 90 ? 16.573 -4.233 -4.951 1.00 92.44 90 PRO A CA 1
ATOM 647 C C . PRO A 1 90 ? 16.032 -3.180 -5.914 1.00 92.44 90 PRO A C 1
ATOM 649 O O . PRO A 1 90 ? 14.927 -3.314 -6.440 1.00 92.44 90 PRO A O 1
ATOM 652 N N . THR A 1 91 ? 16.818 -2.139 -6.162 1.00 92.44 91 THR A N 1
ATOM 653 C CA . THR A 1 91 ? 16.416 -1.035 -7.038 1.00 92.44 91 THR A CA 1
ATOM 654 C C . THR A 1 91 ? 17.525 -0.664 -8.006 1.00 92.44 91 THR A C 1
ATOM 656 O O . THR A 1 91 ? 18.683 -1.037 -7.825 1.00 92.44 91 THR A O 1
ATOM 659 N N . ILE A 1 92 ? 17.182 0.106 -9.036 1.00 90.75 92 ILE A N 1
ATOM 660 C CA . ILE A 1 92 ? 18.197 0.668 -9.925 1.00 90.75 92 ILE A CA 1
ATOM 661 C C . ILE A 1 92 ? 18.966 1.794 -9.212 1.00 90.75 92 ILE A C 1
ATOM 663 O O . ILE A 1 92 ? 18.395 2.470 -8.354 1.00 90.75 92 ILE A O 1
ATOM 667 N N . PRO A 1 93 ? 20.221 2.078 -9.605 1.00 90.06 93 PRO A N 1
ATOM 668 C CA . PRO A 1 93 ? 21.018 3.150 -9.001 1.00 90.06 93 PRO A CA 1
ATOM 669 C C . PRO A 1 93 ? 20.341 4.527 -8.959 1.00 90.06 93 PRO A C 1
ATOM 671 O O . PRO A 1 93 ? 20.575 5.325 -8.054 1.00 90.06 93 PRO A O 1
ATOM 674 N N . ALA A 1 94 ? 19.481 4.817 -9.939 1.00 91.88 94 ALA A N 1
ATOM 675 C CA . ALA A 1 94 ? 18.731 6.068 -9.982 1.00 91.88 94 ALA A CA 1
ATOM 676 C C . ALA A 1 94 ? 17.794 6.234 -8.773 1.00 91.88 94 ALA A C 1
ATOM 678 O O . ALA A 1 94 ? 17.630 7.350 -8.281 1.00 91.88 94 ALA A O 1
ATOM 679 N N . ASP A 1 95 ? 17.232 5.137 -8.258 1.00 90.12 95 ASP A N 1
ATOM 680 C CA . ASP A 1 95 ? 16.289 5.165 -7.140 1.00 90.12 95 ASP A CA 1
ATOM 681 C C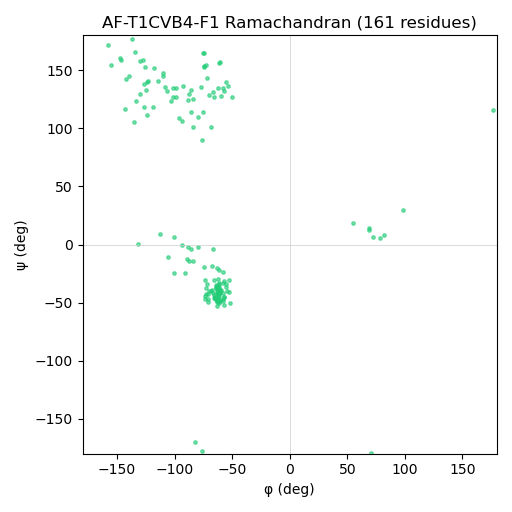 . ASP A 1 95 ? 16.976 5.432 -5.802 1.00 90.12 95 ASP A C 1
ATOM 683 O O . ASP A 1 95 ? 16.301 5.836 -4.857 1.00 90.12 95 ASP A O 1
ATOM 687 N N . THR A 1 96 ? 18.292 5.227 -5.700 1.00 91.75 96 THR A N 1
ATOM 688 C CA . THR A 1 96 ? 19.082 5.369 -4.466 1.00 91.75 96 THR A CA 1
ATOM 689 C C . THR A 1 96 ? 20.070 6.533 -4.500 1.00 91.75 96 THR A C 1
ATOM 691 O O . THR A 1 96 ? 20.854 6.705 -3.564 1.00 91.75 96 THR A O 1
ATOM 694 N N . LYS A 1 97 ? 19.991 7.394 -5.522 1.00 88.62 97 LYS A N 1
ATOM 695 C CA . LYS A 1 97 ? 20.826 8.594 -5.651 1.00 88.62 97 LYS A CA 1
ATOM 696 C C . LYS A 1 97 ? 20.802 9.433 -4.365 1.00 88.62 97 LYS A C 1
ATOM 698 O O . LYS A 1 97 ? 19.740 9.805 -3.873 1.00 88.62 97 LYS A O 1
ATOM 703 N N . GLY A 1 98 ? 21.988 9.741 -3.836 1.00 86.38 98 GLY A N 1
ATOM 704 C CA . GLY A 1 98 ? 22.153 10.533 -2.611 1.00 86.38 98 GLY A CA 1
ATOM 705 C C . GLY A 1 98 ? 21.915 9.767 -1.304 1.00 86.38 98 GLY A C 1
ATOM 706 O O . GLY A 1 98 ? 21.949 10.379 -0.240 1.00 86.38 98 GLY A O 1
ATOM 707 N N . ARG A 1 99 ? 21.692 8.445 -1.351 1.00 87.44 99 ARG A N 1
ATOM 708 C CA . ARG A 1 99 ? 21.605 7.593 -0.157 1.00 87.44 99 ARG A CA 1
ATOM 709 C C . ARG A 1 99 ? 22.904 6.825 0.049 1.00 87.44 99 ARG A C 1
ATOM 711 O O . ARG A 1 99 ? 23.435 6.231 -0.885 1.00 87.44 99 ARG A O 1
ATOM 718 N N . ARG A 1 100 ? 23.383 6.808 1.292 1.00 87.12 100 ARG A N 1
ATOM 719 C CA . ARG A 1 100 ? 24.576 6.054 1.681 1.00 87.12 100 ARG A CA 1
ATOM 720 C C . ARG A 1 100 ? 24.207 4.602 1.976 1.00 87.12 100 ARG A C 1
ATOM 722 O O . ARG A 1 100 ? 23.324 4.339 2.792 1.00 87.12 100 ARG A O 1
ATOM 729 N N . GLY A 1 101 ? 24.886 3.676 1.310 1.00 86.69 101 GLY A N 1
ATOM 730 C CA . GLY A 1 101 ? 24.815 2.249 1.599 1.00 86.69 101 GLY A CA 1
ATOM 731 C C . GLY A 1 101 ? 25.593 1.853 2.849 1.00 86.69 101 GLY A C 1
ATOM 732 O O . GLY A 1 101 ? 26.426 2.607 3.348 1.00 86.69 101 GLY A O 1
ATOM 733 N N . LYS A 1 102 ? 25.323 0.640 3.343 1.00 83.94 102 LYS A N 1
ATOM 734 C CA . LYS A 1 102 ? 26.074 0.026 4.451 1.00 83.94 102 LYS A CA 1
ATOM 735 C C . LYS A 1 102 ? 27.359 -0.680 3.991 1.00 83.94 102 LYS A C 1
ATOM 737 O O . LYS A 1 102 ? 28.170 -1.029 4.839 1.00 83.94 102 LYS A O 1
ATOM 742 N N . GLY A 1 103 ? 27.510 -0.927 2.687 1.00 82.69 103 GLY A N 1
ATOM 743 C CA . GLY A 1 103 ? 28.684 -1.581 2.105 1.00 82.69 103 GLY A CA 1
ATOM 744 C C . GLY A 1 103 ? 29.907 -0.667 2.041 1.00 82.69 103 GLY A C 1
ATOM 745 O O . GLY A 1 103 ? 29.790 0.553 2.159 1.00 82.69 103 GLY A O 1
ATOM 746 N N . GLU A 1 104 ? 31.079 -1.267 1.830 1.00 85.19 104 GLU A N 1
ATOM 747 C CA . GLU A 1 104 ? 32.363 -0.559 1.698 1.00 85.19 104 GLU A CA 1
ATOM 748 C C . GLU A 1 104 ? 32.394 0.389 0.492 1.00 85.19 104 GLU A C 1
ATOM 750 O O . GLU A 1 104 ? 33.026 1.441 0.541 1.00 85.19 104 GLU A O 1
ATOM 755 N N . ASP A 1 105 ? 31.650 0.049 -0.563 1.00 84.44 105 ASP A N 1
ATOM 756 C CA . ASP A 1 105 ? 31.458 0.892 -1.743 1.00 84.44 105 ASP A CA 1
ATOM 757 C C . ASP A 1 105 ? 30.650 2.170 -1.433 1.00 84.44 105 ASP A C 1
ATOM 759 O O . ASP A 1 105 ? 30.696 3.139 -2.191 1.00 84.44 105 ASP A O 1
ATOM 763 N N . GLY A 1 106 ? 29.919 2.196 -0.313 1.00 83.50 106 GLY A N 1
ATOM 764 C CA . GLY A 1 106 ? 29.024 3.279 0.080 1.00 83.50 106 GLY A CA 1
ATOM 765 C C . GLY A 1 106 ? 27.734 3.362 -0.743 1.00 83.50 106 GLY A C 1
ATOM 766 O O . GLY A 1 106 ? 26.959 4.302 -0.535 1.00 83.50 106 GLY A O 1
ATOM 767 N N . TRP A 1 107 ? 27.461 2.401 -1.636 1.00 84.75 107 TRP A N 1
ATOM 768 C CA . TRP A 1 107 ? 26.290 2.415 -2.519 1.00 84.75 107 TRP A CA 1
ATOM 769 C C . TRP A 1 107 ? 25.076 1.775 -1.850 1.00 84.75 107 TRP A C 1
ATOM 771 O O . TRP A 1 107 ? 25.114 0.659 -1.332 1.00 84.75 107 TRP A O 1
ATOM 781 N N . ALA A 1 108 ? 23.950 2.484 -1.872 1.00 91.06 108 ALA A N 1
ATOM 782 C CA . ALA A 1 108 ? 22.672 1.901 -1.494 1.00 91.06 108 ALA A CA 1
ATOM 783 C C . ALA A 1 108 ? 22.120 1.084 -2.674 1.00 91.06 108 ALA A C 1
ATOM 785 O O . ALA A 1 108 ? 21.711 1.644 -3.689 1.00 91.06 108 ALA A O 1
ATOM 786 N N . HIS A 1 109 ? 22.108 -0.242 -2.528 1.00 90.25 109 HIS A N 1
ATOM 787 C CA . HIS A 1 109 ? 21.604 -1.184 -3.544 1.00 90.25 109 HIS A CA 1
ATOM 788 C C . HIS A 1 109 ? 20.097 -1.458 -3.431 1.00 90.25 109 HIS A C 1
ATOM 790 O O . HIS A 1 109 ? 19.482 -2.004 -4.347 1.00 90.25 109 HIS A O 1
ATOM 796 N N . THR A 1 110 ? 19.488 -1.080 -2.308 1.00 93.25 110 THR A N 1
ATOM 797 C CA . THR A 1 110 ? 18.074 -1.323 -2.020 1.00 93.25 110 THR A CA 1
ATOM 798 C C . THR A 1 110 ? 17.360 -0.055 -1.567 1.00 93.25 110 THR A C 1
ATOM 800 O O . THR A 1 110 ? 17.967 0.887 -1.043 1.00 93.25 110 THR A O 1
ATOM 803 N N . ARG A 1 111 ? 16.035 -0.056 -1.722 1.00 93.88 111 ARG A N 1
ATOM 804 C CA . ARG A 1 111 ? 15.122 0.817 -0.980 1.00 93.88 111 ARG A CA 1
ATOM 805 C C . ARG A 1 111 ? 14.304 -0.008 -0.005 1.00 93.88 111 ARG A C 1
ATOM 807 O O . ARG A 1 111 ? 13.966 -1.148 -0.283 1.00 93.88 111 ARG A O 1
ATOM 814 N N . GLU A 1 112 ? 13.954 0.583 1.124 1.00 94.69 112 GLU A N 1
ATOM 815 C CA . GLU A 1 112 ? 13.082 -0.068 2.094 1.00 94.69 112 GLU A CA 1
ATOM 816 C C . GLU A 1 112 ? 11.615 0.185 1.731 1.00 94.69 112 GLU A C 1
ATOM 818 O O . GLU A 1 112 ? 11.150 1.326 1.796 1.00 94.69 112 GLU A O 1
ATOM 823 N N . ALA A 1 113 ? 10.894 -0.869 1.359 1.00 95.88 113 ALA A N 1
ATOM 824 C CA . ALA A 1 113 ? 9.443 -0.854 1.247 1.00 95.88 113 ALA A CA 1
ATOM 825 C C . ALA A 1 113 ? 8.834 -1.227 2.600 1.00 95.88 113 ALA A C 1
ATOM 827 O O . ALA A 1 113 ? 9.153 -2.277 3.153 1.00 95.88 113 ALA A O 1
ATOM 828 N N . LYS A 1 114 ? 7.964 -0.366 3.124 1.00 97.81 114 LYS A N 1
ATOM 829 C CA . LYS A 1 114 ? 7.274 -0.554 4.401 1.00 97.81 114 LYS A CA 1
ATOM 830 C C . LYS A 1 114 ? 5.810 -0.853 4.145 1.00 97.81 114 LYS A C 1
ATOM 832 O O . LYS A 1 114 ? 5.189 -0.179 3.319 1.00 97.81 114 LYS A O 1
ATOM 837 N N . LEU A 1 115 ? 5.271 -1.834 4.857 1.00 97.56 115 LEU A N 1
ATOM 838 C CA . LEU A 1 115 ? 3.867 -2.222 4.798 1.00 97.56 115 LEU A CA 1
ATOM 839 C C . LEU A 1 115 ? 3.309 -2.294 6.216 1.00 97.56 115 LEU A C 1
ATOM 841 O O . LEU A 1 115 ? 3.882 -2.936 7.091 1.00 97.56 115 LEU A O 1
ATOM 845 N N . GLY A 1 116 ? 2.177 -1.636 6.423 1.00 98.00 116 GLY A N 1
ATOM 846 C CA . GLY A 1 116 ? 1.374 -1.698 7.631 1.00 98.00 116 GLY A CA 1
ATOM 847 C C . GLY A 1 116 ? 0.028 -2.342 7.335 1.00 98.00 116 GLY A C 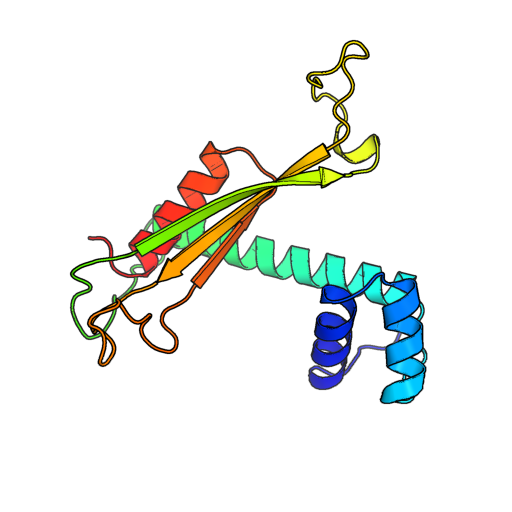1
ATOM 848 O O . GLY A 1 116 ? -0.569 -2.069 6.296 1.00 98.00 116 GLY A O 1
ATOM 849 N N . CYS A 1 117 ? -0.452 -3.175 8.250 1.00 97.75 117 CYS A N 1
ATOM 850 C CA . CYS A 1 117 ? -1.772 -3.788 8.239 1.00 97.75 117 CYS A CA 1
ATOM 851 C C . CYS A 1 117 ? -2.450 -3.503 9.580 1.00 97.75 117 CYS A C 1
ATOM 853 O O . CYS A 1 117 ? -1.970 -3.954 10.622 1.00 97.75 117 CYS A O 1
ATOM 855 N N . LEU A 1 118 ? -3.577 -2.794 9.548 1.00 96.31 118 LEU A N 1
ATOM 856 C CA . LEU A 1 118 ? -4.392 -2.515 10.728 1.00 96.31 118 LEU A CA 1
ATOM 857 C C . LEU A 1 118 ? -5.659 -3.363 10.683 1.00 96.31 118 LEU A C 1
ATOM 859 O O . LEU A 1 118 ? -6.313 -3.445 9.641 1.00 96.31 118 LEU A O 1
ATOM 863 N N . PHE A 1 119 ? -5.992 -4.018 11.792 1.00 94.69 119 PHE A N 1
ATOM 864 C CA . PHE A 1 119 ? -7.124 -4.942 11.868 1.00 94.69 119 PHE A CA 1
ATOM 865 C C . PHE A 1 119 ? -7.622 -5.134 13.301 1.00 94.69 119 PHE A C 1
ATOM 867 O O . PHE A 1 119 ? -7.003 -4.670 14.256 1.00 94.69 119 PHE A O 1
ATOM 874 N N . THR A 1 120 ? -8.752 -5.820 13.445 1.00 92.56 120 THR A N 1
ATOM 875 C CA . THR A 1 120 ? -9.334 -6.187 14.740 1.00 92.56 120 THR A CA 1
ATOM 876 C C . THR A 1 120 ? -9.398 -7.710 14.877 1.00 92.56 120 THR A C 1
ATOM 878 O O . THR A 1 120 ? -9.425 -8.440 13.879 1.00 92.56 120 THR A O 1
ATOM 881 N N . GLN A 1 121 ? -9.338 -8.186 16.120 1.00 92.56 121 GLN A N 1
ATOM 882 C CA . GLN A 1 121 ? -9.537 -9.587 16.491 1.00 92.56 121 GLN A CA 1
ATOM 883 C C . GLN A 1 121 ? -10.440 -9.602 17.721 1.00 92.56 121 GLN A C 1
ATOM 885 O O . GLN A 1 121 ? -10.001 -9.223 18.806 1.00 92.56 121 GLN A O 1
ATOM 890 N N . THR A 1 122 ? -11.706 -9.968 17.547 1.00 90.31 122 THR A N 1
ATOM 891 C CA . THR A 1 122 ? -12.702 -9.952 18.634 1.00 90.31 122 THR A CA 1
ATOM 892 C C . THR A 1 122 ? -13.052 -11.341 19.157 1.00 90.31 122 THR A C 1
ATOM 894 O O . THR A 1 122 ? -13.679 -11.454 20.208 1.00 90.31 122 THR A O 1
ATOM 897 N N . GLY A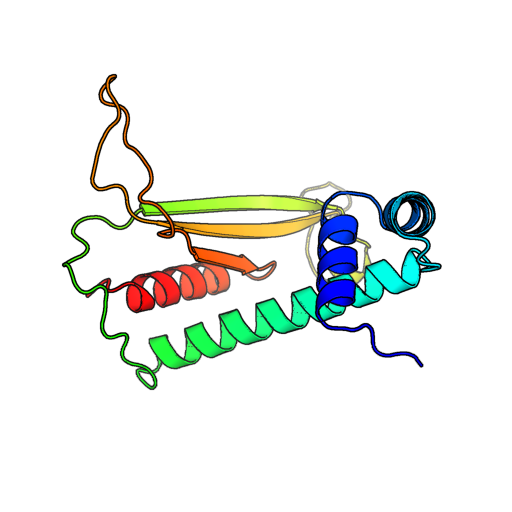 1 123 ? -12.627 -12.399 18.462 1.00 91.06 123 GLY A N 1
ATOM 898 C CA . GLY A 1 123 ? -12.878 -13.785 18.846 1.00 91.06 123 GLY A CA 1
ATOM 899 C C . GLY A 1 123 ? -11.659 -14.687 18.674 1.00 91.06 123 GLY A C 1
ATOM 900 O O . GLY A 1 123 ? -10.613 -14.271 18.171 1.00 91.06 123 GLY A O 1
ATOM 901 N N . SER A 1 124 ? -11.831 -15.945 19.068 1.00 95.38 124 SER A N 1
ATOM 902 C CA . SER A 1 124 ? -10.840 -17.012 18.924 1.00 95.38 124 SER A CA 1
ATOM 903 C C . SER A 1 124 ? -11.447 -18.226 18.220 1.00 95.38 124 SER A C 1
ATOM 905 O O . SER A 1 124 ? -12.669 -18.379 18.199 1.00 95.38 124 SER A O 1
ATOM 907 N N . ASP A 1 125 ? -10.601 -19.077 17.642 1.00 94.19 125 ASP A N 1
ATOM 908 C CA . ASP A 1 125 ? -11.009 -20.379 17.107 1.00 94.19 125 ASP A CA 1
ATOM 909 C C . ASP A 1 125 ? -11.244 -21.423 18.215 1.00 94.19 125 ASP A C 1
ATOM 911 O O . ASP A 1 125 ? -11.139 -21.138 19.411 1.00 94.19 125 ASP A O 1
ATOM 915 N N . GLU A 1 126 ? -11.571 -22.654 17.812 1.00 96.19 126 GLU A N 1
ATOM 916 C CA . GLU A 1 126 ? -11.819 -23.785 18.716 1.00 96.19 126 GLU A CA 1
ATOM 917 C C . GLU A 1 126 ? -10.597 -24.153 19.576 1.00 96.19 126 GLU A C 1
ATOM 919 O O . GLU A 1 126 ? -10.746 -24.763 20.635 1.00 96.19 126 GLU A O 1
ATOM 924 N N . GLN A 1 127 ? -9.391 -23.778 19.144 1.00 95.88 127 GLN A N 1
ATOM 925 C CA . GLN A 1 127 ? -8.133 -24.006 19.855 1.00 95.88 127 GLN A CA 1
ATOM 926 C C . GLN A 1 127 ? -7.747 -22.810 20.743 1.00 95.88 127 GLN A C 1
ATOM 928 O O . GLN A 1 127 ? -6.726 -22.853 21.433 1.00 95.88 127 GLN A O 1
ATOM 933 N N . GLY A 1 128 ? -8.562 -21.751 20.758 1.00 94.06 128 GLY A N 1
ATOM 934 C CA . GLY A 1 128 ? -8.322 -20.531 21.520 1.00 94.06 128 GLY A CA 1
ATOM 935 C C . GLY A 1 128 ? -7.367 -19.544 20.841 1.00 94.06 128 GLY A C 1
ATOM 936 O O . GLY A 1 128 ? -6.997 -18.546 21.464 1.00 94.06 128 GLY A O 1
ATOM 937 N N . CYS A 1 129 ? -6.974 -19.767 19.584 1.00 92.94 129 CYS A N 1
ATOM 938 C CA . CYS A 1 129 ? -6.108 -18.848 18.851 1.00 92.94 129 CYS A CA 1
ATOM 939 C C . CYS A 1 129 ? -6.900 -17.624 18.346 1.00 92.94 129 CYS A C 1
ATOM 941 O O . CYS A 1 129 ? -7.994 -17.791 17.805 1.00 92.94 129 CYS A O 1
ATOM 943 N N . PRO A 1 130 ? -6.370 -16.389 18.479 1.00 91.88 130 PRO A N 1
ATOM 944 C CA . PRO A 1 130 ? -7.063 -15.181 18.030 1.00 91.88 130 PRO A CA 1
ATOM 945 C C . PRO A 1 130 ? -7.365 -15.189 16.528 1.00 91.88 130 PRO A C 1
ATOM 947 O O . PRO A 1 130 ? -6.459 -15.324 15.698 1.00 91.88 130 PRO A O 1
ATOM 950 N N . LEU A 1 131 ? -8.627 -14.954 16.169 1.00 94.00 131 LEU A N 1
ATOM 951 C CA . LEU A 1 131 ? -9.073 -14.862 14.783 1.00 94.00 131 LEU A CA 1
ATOM 952 C C . LEU A 1 131 ? -9.196 -13.408 14.344 1.00 94.00 131 LEU A C 1
ATOM 954 O O . LEU A 1 131 ? -9.737 -12.558 15.045 1.00 94.00 131 LEU A O 1
ATOM 958 N N . ARG A 1 132 ? -8.688 -13.113 13.145 1.00 93.69 132 ARG A N 1
ATOM 959 C CA . ARG A 1 132 ? -8.885 -11.804 12.522 1.00 93.69 132 ARG A CA 1
ATOM 960 C C . ARG A 1 132 ? -10.340 -11.636 12.106 1.00 93.69 132 ARG A C 1
ATOM 962 O O . ARG A 1 132 ? -10.857 -12.463 11.357 1.00 93.69 132 ARG A O 1
ATOM 969 N N . ASP A 1 133 ? -10.949 -10.526 12.513 1.00 91.62 133 ASP A N 1
ATOM 970 C CA . ASP A 1 133 ? -12.329 -10.227 12.149 1.00 91.62 133 ASP A CA 1
ATOM 971 C C . ASP A 1 133 ? -12.451 -10.083 10.620 1.00 91.62 133 ASP A C 1
ATOM 973 O O . ASP A 1 133 ? -11.622 -9.396 9.996 1.00 91.62 133 ASP A O 1
ATOM 977 N N . PRO A 1 134 ? -13.468 -10.691 9.987 1.00 90.69 134 PRO A N 1
ATOM 978 C CA . PRO A 1 134 ? -13.689 -10.567 8.553 1.00 90.69 134 PRO A CA 1
ATOM 979 C C . PRO A 1 134 ? -13.794 -9.107 8.107 1.00 90.69 134 PRO A C 1
ATOM 981 O O . PRO A 1 134 ? -14.402 -8.279 8.778 1.00 90.69 134 PRO A O 1
ATOM 984 N N . ALA A 1 135 ? -13.192 -8.790 6.957 1.00 89.25 135 ALA A N 1
ATOM 985 C CA . ALA A 1 135 ? -13.189 -7.445 6.371 1.00 89.25 135 ALA A CA 1
ATOM 986 C C . ALA A 1 135 ? -12.657 -6.325 7.293 1.00 89.25 135 ALA A C 1
ATOM 988 O O . ALA A 1 135 ? -12.858 -5.145 7.015 1.00 89.25 135 ALA A O 1
ATOM 989 N N . SER A 1 136 ? -11.915 -6.669 8.348 1.00 90.75 136 SER A N 1
ATOM 990 C CA . SER A 1 136 ? -11.322 -5.680 9.245 1.00 90.75 136 SER A CA 1
ATOM 991 C C . SER A 1 136 ? -9.943 -5.203 8.798 1.00 90.75 136 SER A C 1
ATOM 993 O O . SER A 1 136 ? -9.386 -4.350 9.463 1.00 90.75 136 SER A O 1
ATOM 995 N N . SER A 1 137 ? -9.339 -5.699 7.716 1.00 94.19 137 SER A N 1
ATOM 996 C CA . SER A 1 137 ? -7.973 -5.286 7.343 1.00 94.19 137 SER A CA 1
ATOM 997 C C . SER A 1 137 ? -7.950 -4.020 6.495 1.00 94.19 137 SER A C 1
ATOM 999 O O . SER A 1 137 ? -8.648 -3.928 5.488 1.00 94.19 137 SER A O 1
ATOM 1001 N N . SER A 1 138 ? -7.084 -3.083 6.858 1.00 94.44 138 SER A N 1
ATOM 1002 C CA . SER A 1 138 ? -6.650 -1.989 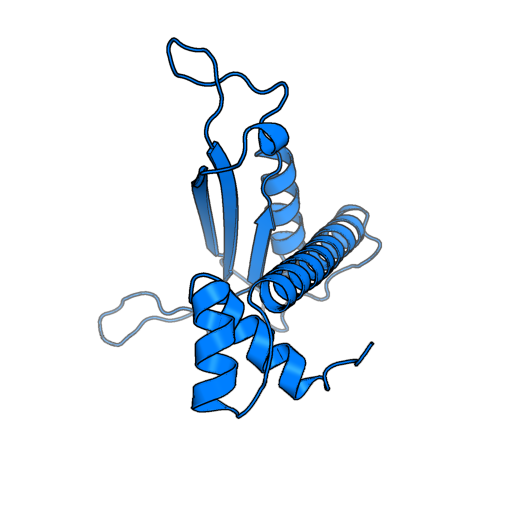5.992 1.00 94.44 138 SER A CA 1
ATOM 1003 C C . SER A 1 138 ? -5.130 -1.958 5.907 1.00 94.44 138 SER A C 1
ATOM 1005 O O . SER A 1 138 ? -4.441 -2.425 6.815 1.00 94.44 138 SER A O 1
ATOM 1007 N N . TYR A 1 139 ? -4.614 -1.441 4.794 1.00 95.81 139 TYR A N 1
ATOM 1008 C CA . TYR A 1 139 ? -3.189 -1.457 4.493 1.00 95.81 139 TYR A CA 1
ATOM 1009 C C . TYR A 1 139 ? -2.689 -0.059 4.165 1.00 95.81 139 TYR A C 1
ATOM 1011 O O . TYR A 1 139 ? -3.325 0.671 3.407 1.00 95.81 139 TYR A O 1
ATOM 1019 N N . VAL A 1 140 ? -1.513 0.269 4.684 1.00 97.25 140 VAL A N 1
ATOM 1020 C CA . VAL A 1 140 ? -0.740 1.447 4.286 1.00 97.25 140 VAL A CA 1
ATOM 1021 C C . VAL A 1 140 ? 0.639 0.987 3.847 1.00 97.25 140 VAL A C 1
ATOM 1023 O O . VAL A 1 140 ? 1.217 0.089 4.454 1.00 97.25 140 VAL A O 1
ATOM 1026 N N . ALA A 1 141 ? 1.178 1.574 2.784 1.00 95.94 141 ALA A N 1
ATOM 1027 C CA . ALA A 1 141 ? 2.498 1.214 2.289 1.00 95.94 141 ALA A CA 1
ATOM 1028 C C . ALA A 1 141 ? 3.246 2.450 1.804 1.00 95.94 141 ALA A C 1
ATOM 1030 O O . ALA A 1 141 ? 2.655 3.347 1.206 1.00 95.94 141 ALA A O 1
ATOM 1031 N N . THR A 1 142 ? 4.553 2.491 2.043 1.00 96.38 142 THR A N 1
ATOM 1032 C CA . THR A 1 142 ? 5.412 3.558 1.524 1.00 96.38 142 THR A CA 1
ATOM 1033 C C . THR A 1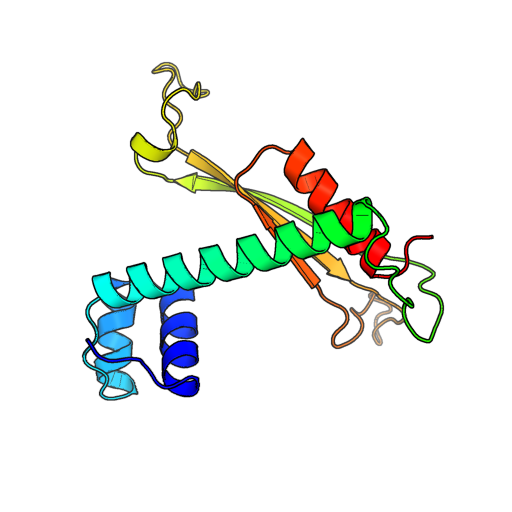 142 ? 6.862 3.100 1.407 1.00 96.38 142 THR A C 1
ATOM 1035 O O . THR A 1 142 ? 7.310 2.203 2.118 1.00 96.38 142 THR A O 1
ATOM 1038 N N . MET A 1 143 ? 7.614 3.734 0.508 1.00 94.25 143 MET A N 1
ATOM 1039 C CA . MET A 1 143 ? 9.078 3.634 0.461 1.00 94.25 143 MET A CA 1
ATOM 1040 C C . MET A 1 143 ? 9.771 4.846 1.106 1.00 94.25 143 MET A C 1
ATOM 1042 O O . MET A 1 143 ? 10.992 5.002 0.979 1.00 94.25 143 MET A O 1
ATOM 1046 N N . ASP A 1 144 ? 9.008 5.741 1.736 1.00 94.81 144 ASP A N 1
ATOM 1047 C CA . ASP A 1 144 ? 9.523 6.949 2.378 1.00 94.81 144 ASP A CA 1
ATOM 1048 C C . ASP A 1 144 ? 10.075 6.663 3.785 1.00 94.81 144 ASP A C 1
ATOM 1050 O O . ASP A 1 144 ? 10.314 5.513 4.181 1.00 94.81 144 ASP A O 1
ATOM 1054 N N . SER A 1 145 ? 10.382 7.730 4.526 1.00 94.44 145 SER A N 1
ATOM 1055 C CA . SER A 1 145 ? 10.991 7.637 5.851 1.00 94.44 145 SER A CA 1
ATOM 1056 C C . SER A 1 145 ? 10.097 6.882 6.840 1.00 94.44 145 SER A C 1
ATOM 1058 O O . SER A 1 145 ? 8.874 6.834 6.701 1.00 94.44 145 SER A O 1
ATOM 1060 N N . ALA A 1 146 ? 10.706 6.317 7.885 1.00 95.69 146 ALA A N 1
ATOM 1061 C CA . ALA A 1 146 ? 9.959 5.690 8.975 1.00 95.69 146 ALA A CA 1
ATOM 1062 C C . ALA A 1 146 ? 8.981 6.672 9.650 1.00 95.69 146 ALA A C 1
ATOM 1064 O O . ALA A 1 146 ? 7.891 6.269 10.038 1.00 95.69 146 ALA A O 1
ATOM 1065 N N . ALA A 1 147 ? 9.329 7.963 9.720 1.00 96.69 147 ALA A N 1
ATOM 1066 C CA . ALA A 1 147 ? 8.441 9.003 10.236 1.00 96.69 147 ALA A CA 1
ATOM 1067 C C . ALA A 1 147 ? 7.190 9.188 9.358 1.00 96.69 147 ALA A C 1
ATOM 1069 O O . ALA A 1 147 ? 6.079 9.206 9.881 1.00 96.69 147 ALA A O 1
ATOM 1070 N N . ALA A 1 148 ? 7.353 9.250 8.030 1.00 96.69 148 ALA A N 1
ATOM 1071 C CA . ALA A 1 148 ? 6.220 9.319 7.106 1.00 96.69 148 ALA A CA 1
ATOM 1072 C C . ALA A 1 148 ? 5.339 8.064 7.209 1.00 96.69 148 ALA A C 1
ATOM 1074 O O . ALA A 1 148 ? 4.118 8.161 7.271 1.00 96.69 148 ALA A O 1
ATOM 1075 N N . PHE A 1 149 ? 5.953 6.881 7.311 1.00 98.06 149 PHE A N 1
ATOM 1076 C CA . PHE A 1 149 ? 5.218 5.634 7.517 1.00 98.06 149 PHE A CA 1
ATOM 1077 C C . PHE A 1 149 ? 4.438 5.614 8.842 1.00 98.06 149 PHE A C 1
ATOM 1079 O O . PHE A 1 149 ? 3.274 5.217 8.858 1.00 98.06 149 PHE A O 1
ATOM 1086 N N . GLY A 1 150 ? 5.039 6.101 9.932 1.00 97.50 150 GLY A N 1
ATOM 1087 C CA . GLY A 1 150 ? 4.373 6.249 11.227 1.00 97.50 150 GLY A CA 1
ATOM 1088 C C . GLY A 1 150 ? 3.164 7.184 11.168 1.00 97.50 150 GLY A C 1
ATOM 1089 O O . GLY A 1 150 ? 2.122 6.863 11.732 1.00 97.50 150 GLY A O 1
ATOM 1090 N N . ALA A 1 151 ? 3.262 8.291 10.424 1.00 96.69 151 ALA A N 1
ATOM 1091 C CA . ALA A 1 151 ? 2.134 9.195 10.206 1.00 96.69 151 ALA A CA 1
ATOM 1092 C C . ALA A 1 151 ? 0.980 8.509 9.453 1.00 96.69 151 ALA A C 1
ATOM 1094 O O . ALA A 1 151 ? -0.176 8.645 9.853 1.00 96.69 151 ALA A O 1
ATOM 1095 N N . LEU A 1 152 ? 1.284 7.708 8.423 1.00 97.62 152 LEU A N 1
ATOM 1096 C CA . LEU A 1 152 ? 0.268 6.925 7.710 1.00 97.62 152 LEU A CA 1
ATOM 1097 C C . LEU A 1 152 ? -0.416 5.910 8.636 1.00 97.62 152 LEU A C 1
ATOM 1099 O O . LEU A 1 152 ? -1.644 5.862 8.679 1.00 97.62 152 LEU A O 1
ATOM 1103 N N . LEU A 1 153 ? 0.357 5.148 9.418 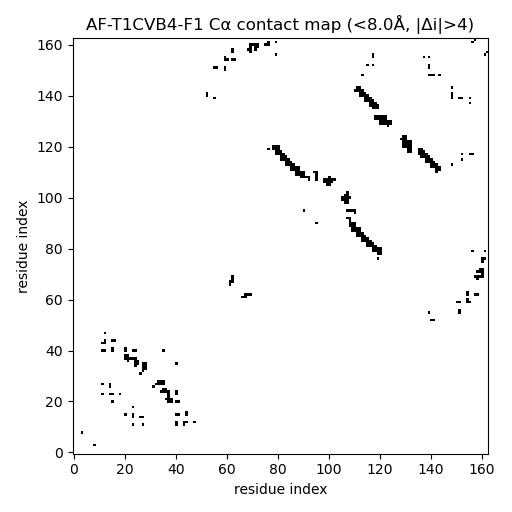1.00 97.62 153 LEU A N 1
ATOM 1104 C CA . LEU A 1 153 ? -0.177 4.198 10.404 1.00 97.62 153 LEU A CA 1
ATOM 1105 C C . LEU A 1 153 ? -1.088 4.885 11.425 1.00 97.62 153 LEU A C 1
ATOM 1107 O O . LEU A 1 153 ? -2.184 4.401 11.698 1.00 97.62 153 LEU A O 1
ATOM 1111 N N . TYR A 1 154 ? -0.646 6.019 11.967 1.00 95.62 154 TYR A N 1
ATOM 1112 C CA . TYR A 1 154 ? -1.406 6.769 12.957 1.00 95.62 154 TYR A CA 1
ATOM 1113 C C . TYR A 1 154 ? -2.707 7.325 12.374 1.00 95.62 154 TYR A C 1
ATOM 1115 O O . TYR A 1 154 ? -3.769 7.141 12.963 1.00 95.62 154 TYR A O 1
ATOM 1123 N N . SER A 1 155 ? -2.651 7.925 11.182 1.00 95.19 155 SER A N 1
ATOM 1124 C CA . SER A 1 155 ? -3.848 8.424 10.499 1.00 95.19 155 SER A CA 1
ATOM 1125 C C . SER A 1 155 ? -4.865 7.315 10.227 1.00 95.19 155 SER A C 1
ATOM 1127 O O . SER A 1 155 ? -6.065 7.505 10.414 1.00 95.19 155 SER A O 1
ATOM 1129 N N . GLU A 1 156 ? -4.395 6.122 9.858 1.00 94.81 156 GLU A N 1
ATOM 1130 C CA . GLU A 1 156 ? -5.255 4.973 9.614 1.00 94.81 156 GLU A CA 1
ATOM 1131 C C . GLU A 1 156 ? -5.835 4.424 10.924 1.00 94.81 156 GLU A C 1
ATOM 1133 O O . GLU A 1 156 ? -6.990 4.007 10.950 1.00 94.81 156 GLU A O 1
ATOM 1138 N N . ALA A 1 157 ? -5.096 4.486 12.034 1.00 92.88 157 ALA A N 1
ATOM 1139 C CA . ALA A 1 157 ? -5.620 4.143 13.353 1.00 92.88 157 ALA A CA 1
ATOM 1140 C C . ALA A 1 157 ? -6.716 5.122 13.808 1.00 92.88 157 ALA A C 1
ATOM 1142 O O . ALA A 1 157 ? -7.792 4.680 14.216 1.00 92.88 157 ALA A O 1
ATOM 1143 N N . LEU A 1 158 ? -6.496 6.435 13.655 1.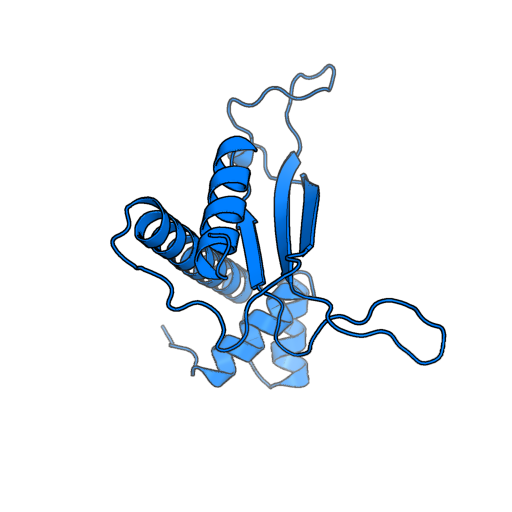00 91.19 158 LEU A N 1
ATOM 1144 C CA . LEU A 1 158 ? -7.515 7.463 13.905 1.00 91.19 158 LEU A CA 1
ATOM 1145 C C . LEU A 1 158 ? -8.755 7.224 13.040 1.00 91.19 158 LEU A C 1
ATOM 1147 O O . LEU A 1 158 ? -9.876 7.212 13.547 1.00 91.19 158 LEU A O 1
ATOM 1151 N N . ARG A 1 159 ? -8.559 6.930 11.745 1.00 89.31 159 ARG A N 1
ATOM 1152 C CA . ARG A 1 159 ? -9.644 6.597 10.810 1.00 89.31 159 ARG A CA 1
ATOM 1153 C C . ARG A 1 159 ? -10.507 5.436 11.284 1.00 89.31 159 ARG A C 1
ATOM 1155 O O . ARG A 1 159 ? -11.707 5.392 11.020 1.00 89.31 159 ARG A O 1
ATOM 1162 N N . ARG A 1 160 ? -9.891 4.482 11.970 1.00 87.12 160 ARG A N 1
ATOM 1163 C CA . ARG A 1 160 ? -10.563 3.296 12.494 1.00 87.12 160 ARG A CA 1
ATOM 1164 C C . ARG A 1 160 ? -11.204 3.519 13.860 1.00 87.12 160 ARG A C 1
ATOM 1166 O O . ARG A 1 160 ? -11.909 2.632 14.316 1.00 87.12 160 ARG A O 1
ATOM 1173 N N . GLY A 1 161 ? -11.034 4.689 14.468 1.00 84.19 161 GLY A N 1
ATOM 1174 C CA . GLY A 1 161 ? -11.635 5.014 15.756 1.00 84.19 161 GLY A CA 1
ATOM 1175 C C . GLY A 1 161 ? -10.691 4.836 16.941 1.00 84.19 161 GLY A C 1
ATOM 1176 O O . GLY A 1 161 ? -11.158 4.545 18.033 1.00 84.19 161 GLY A O 1
ATOM 1177 N N . LEU A 1 162 ? -9.379 5.006 16.746 1.00 81.94 162 LEU A N 1
ATOM 1178 C CA . LEU A 1 162 ? -8.480 5.306 17.859 1.00 81.94 162 LEU A CA 1
ATOM 1179 C C . LEU A 1 162 ? -8.814 6.721 18.367 1.00 81.94 162 LEU A C 1
ATOM 1181 O O . LEU A 1 162 ? -8.438 7.698 17.721 1.00 81.94 162 LEU A O 1
ATOM 1185 N N . HIS A 1 163 ? -9.550 6.829 19.470 1.00 74.06 163 HIS A N 1
ATOM 1186 C CA . HIS A 1 163 ? -9.877 8.087 20.147 1.00 74.06 163 HIS A CA 1
ATOM 1187 C C . HIS A 1 163 ? -9.964 7.890 21.659 1.00 74.06 163 HIS A C 1
ATOM 1189 O O . HIS A 1 163 ? -10.309 6.766 22.088 1.00 74.06 163 HIS A O 1
#

Secondary structure (DSSP, 8-state):
--PPPHHHHHHHHHHHTTS-HHHHHHHHHHHH-----HHHHHHHHHHHHHHHHHHHHHHHHHHHTTSS-----SS--S--EEEEEEEEEE--GGGGTTPBPSSTT-B--EEEEEEEEEE---EE-TTSPEEPPTT--EEEEESS-HHHHHHHHHHHHHHTT--

Organism: NCBI:txid410659

pLDDT: mean 90.88, std 7.72, range [49.38, 98.06]

Foldseek 3Di:
DDDDDPVRLVLLLVLLVPDQLQVSQVCCCVVPVDRDHSVRSVVSNVVVVVVVQVVLVVLLVCQVVVVDQQPAPPDDQPDKDKDKDKDWDFDDQVVQPPQADPDPVRGDRTFIKMKMKIFGFDAADPVRHTDTDPPGIDMDIDSDDPVVVVSSVVSVCSNNPPD

Solvent-accessible surface area (backbone atoms only — not comparable to full-atom values): 9411 Å² total; per-residue (Å²): 141,78,86,66,53,74,69,54,44,50,52,49,47,56,42,43,73,73,43,62,33,64,55,27,19,48,51,35,30,74,78,67,69,38,91,43,52,23,72,57,39,48,54,48,48,50,54,52,50,52,53,53,45,52,52,53,52,53,50,26,51,33,39,71,73,59,78,43,78,57,87,42,56,100,56,86,72,89,59,79,46,76,51,71,54,74,44,79,40,81,53,61,66,80,80,28,66,97,46,77,26,92,50,95,87,39,58,32,58,48,47,49,44,32,43,37,40,39,32,37,58,88,52,54,49,99,87,65,50,80,34,74,42,84,93,39,73,48,78,50,70,45,68,67,54,70,68,60,49,49,51,45,54,49,24,52,40,40,50,59,41,63,124

Sequence (163 aa):
GSSLSPGLGRTVARVGSQEPFARAGRDLLELAGLRLTGKRVERGSKADGEKVRAAIESQAEAVIEGKVVPLGSAQPIHLLYVAMDGTGVPTIPADTKGRRGKGEDGWAHTREAKLGCLFTQTGSDEQGCPLRDPASSSYVATMDSAAAFGALLYSEALRRGLH

Mean predicted aligned error: 5.5 Å